Protein AF-A0A521SKX7-F1 (afdb_monomer_lite)

Secondary structure (DSSP, 8-state):
-HHHHHHHHHHHHHHHHHHHT--------HHHHHH---HHHHEEETTEE-HHHHHHHHTTT--TT-SGGG--SPBP--S-HHHHHH-TTS------BSS----------------

Structure (mmCIF, N/CA/C/O backbone):
data_AF-A0A521SKX7-F1
#
_entry.id   AF-A0A521SKX7-F1
#
loop_
_atom_site.group_PDB
_atom_site.id
_atom_site.type_symbol
_atom_site.label_atom_id
_atom_site.label_alt_id
_atom_site.label_comp_id
_atom_site.label_asym_id
_atom_site.label_entity_id
_atom_site.label_seq_id
_atom_site.pdbx_PDB_ins_code
_atom_site.Cartn_x
_atom_site.Cartn_y
_atom_site.Cartn_z
_atom_site.occupancy
_atom_site.B_iso_or_equiv
_atom_site.auth_seq_id
_atom_site.auth_comp_id
_atom_site.auth_asym_id
_atom_site.auth_atom_id
_atom_site.pdbx_PDB_model_num
ATOM 1 N N . MET A 1 1 ? -29.107 -25.656 32.740 1.00 63.53 1 MET A N 1
ATOM 2 C CA . MET A 1 1 ? -29.208 -24.232 33.152 1.00 63.53 1 MET A CA 1
ATOM 3 C C . MET A 1 1 ? -27.945 -23.684 33.829 1.00 63.53 1 MET A C 1
ATOM 5 O O . MET A 1 1 ? -27.448 -22.660 33.383 1.00 63.53 1 MET A O 1
ATOM 9 N N . ARG A 1 2 ? -27.379 -24.335 34.862 1.00 80.56 2 ARG A N 1
ATOM 10 C CA . ARG A 1 2 ? -26.176 -23.839 35.576 1.00 80.56 2 ARG A CA 1
ATOM 11 C C . ARG A 1 2 ? -24.910 -23.761 34.701 1.00 80.56 2 ARG A C 1
ATOM 13 O O . ARG A 1 2 ? -24.220 -22.753 34.744 1.00 80.56 2 ARG A O 1
ATOM 20 N N . LYS A 1 3 ? -24.654 -24.768 33.851 1.00 81.94 3 LYS A N 1
ATOM 21 C CA . LYS A 1 3 ? -23.518 -24.773 32.902 1.00 81.94 3 LYS A CA 1
ATOM 22 C C . LYS A 1 3 ? -23.638 -23.682 31.829 1.00 81.94 3 LYS A C 1
ATOM 24 O O . LYS A 1 3 ? -22.660 -23.020 31.529 1.00 81.94 3 LYS A O 1
ATOM 29 N N . THR A 1 4 ? -24.848 -23.440 31.321 1.00 84.69 4 THR A N 1
ATOM 30 C CA . THR A 1 4 ? -25.137 -22.380 30.339 1.00 84.69 4 THR A CA 1
ATOM 31 C C . THR A 1 4 ? -24.861 -20.987 30.906 1.00 84.69 4 THR A C 1
ATOM 33 O O . THR A 1 4 ? -24.237 -20.172 30.242 1.00 84.69 4 THR A O 1
ATOM 36 N N . ARG A 1 5 ? -25.256 -20.723 32.161 1.00 90.12 5 ARG A N 1
ATOM 37 C CA . ARG A 1 5 ? -24.958 -19.450 32.844 1.00 90.12 5 ARG A CA 1
ATOM 38 C C . ARG A 1 5 ? -23.462 -19.257 33.099 1.00 90.12 5 ARG A C 1
ATOM 40 O O . ARG A 1 5 ? -22.965 -18.155 32.920 1.00 90.12 5 ARG A O 1
ATOM 47 N N . LEU A 1 6 ? -22.755 -20.325 33.475 1.00 92.81 6 LEU A N 1
ATOM 48 C CA . LEU A 1 6 ? -21.295 -20.322 33.631 1.00 92.81 6 LEU A CA 1
ATOM 49 C C . LEU A 1 6 ? -20.571 -20.039 32.310 1.00 92.81 6 LEU A C 1
ATOM 51 O O . LEU A 1 6 ? -19.633 -19.252 32.303 1.00 92.81 6 LEU A O 1
ATOM 55 N N . LEU A 1 7 ? -21.032 -20.626 31.201 1.00 94.56 7 LEU A N 1
ATOM 56 C CA . LEU A 1 7 ? -20.481 -20.356 29.871 1.00 94.56 7 LEU A CA 1
ATOM 57 C C . LEU A 1 7 ? -20.682 -18.891 29.470 1.00 94.56 7 LEU A C 1
ATOM 59 O O . LEU A 1 7 ? -19.718 -18.243 29.091 1.00 94.56 7 LEU A O 1
ATOM 63 N N . LEU A 1 8 ? -21.890 -18.344 29.640 1.00 95.56 8 LEU A N 1
ATOM 64 C CA . LEU A 1 8 ? -22.174 -16.937 29.330 1.00 95.56 8 LEU A CA 1
ATOM 65 C C . LEU A 1 8 ? -21.324 -15.966 30.165 1.00 95.56 8 LEU A C 1
ATOM 67 O O . LEU A 1 8 ? -20.804 -14.990 29.631 1.00 95.56 8 LEU A O 1
ATOM 71 N N . LEU A 1 9 ? -21.142 -16.254 31.459 1.00 96.44 9 LEU A N 1
ATOM 72 C CA . LEU A 1 9 ? -20.259 -15.481 32.337 1.00 96.44 9 LEU A CA 1
ATOM 73 C C . LEU A 1 9 ? -18.800 -15.551 31.882 1.00 96.44 9 LEU A C 1
ATOM 75 O O . LEU A 1 9 ? -18.141 -14.519 31.812 1.00 96.44 9 LEU A O 1
ATOM 79 N N . ALA A 1 10 ? -18.306 -16.740 31.537 1.00 96.44 10 ALA A N 1
ATOM 80 C CA . ALA A 1 10 ? -16.939 -16.910 31.056 1.00 96.44 10 ALA A CA 1
ATOM 81 C C . ALA A 1 10 ? -16.695 -16.146 29.744 1.00 96.44 10 ALA A C 1
ATOM 83 O O . ALA A 1 10 ? -15.682 -15.460 29.621 1.00 96.44 10 ALA A O 1
ATOM 84 N N . THR A 1 11 ? -17.634 -16.196 28.793 1.00 96.94 11 THR A N 1
ATOM 85 C CA . THR A 1 11 ? -17.538 -15.434 27.537 1.00 96.94 11 THR A CA 1
ATOM 86 C C . THR A 1 11 ? -17.587 -13.926 27.787 1.00 96.94 11 THR A C 1
ATOM 88 O O . THR A 1 11 ? -16.803 -13.182 27.199 1.00 96.94 11 THR A O 1
ATOM 91 N N . GLY A 1 12 ? -18.460 -13.469 28.691 1.00 97.44 12 GLY A N 1
ATOM 92 C CA . GLY A 1 12 ? -18.544 -12.060 29.083 1.00 97.44 12 GLY A CA 1
ATOM 93 C C . GLY A 1 12 ? -17.252 -11.549 29.724 1.00 97.44 12 GLY A C 1
ATOM 94 O O . GLY A 1 12 ? -16.739 -10.509 29.319 1.00 97.44 12 GLY A O 1
ATOM 95 N N . ILE A 1 13 ? -16.680 -12.314 30.661 1.00 97.31 13 ILE A N 1
ATOM 96 C CA . ILE A 1 13 ? -15.402 -11.987 31.309 1.00 97.31 13 ILE A CA 1
ATOM 97 C C . ILE A 1 13 ? -14.266 -11.960 30.281 1.00 97.31 13 ILE A C 1
ATOM 99 O O . ILE A 1 13 ? -13.491 -11.008 30.266 1.00 97.31 13 ILE A O 1
ATOM 103 N N . ALA A 1 14 ? -14.183 -12.954 29.392 1.00 96.88 14 ALA A N 1
ATOM 104 C CA . ALA A 1 14 ? -13.162 -12.990 28.346 1.00 96.88 14 ALA A CA 1
ATOM 105 C C . ALA A 1 14 ? -13.250 -11.761 27.425 1.00 96.88 14 ALA A C 1
ATOM 107 O O . ALA A 1 14 ? -12.240 -11.110 27.172 1.00 96.88 14 ALA A O 1
ATOM 108 N N . THR A 1 15 ? -14.461 -11.393 26.998 1.00 96.31 15 THR A N 1
ATOM 109 C CA . THR A 1 15 ? -14.692 -10.212 26.148 1.00 96.31 15 THR A CA 1
ATOM 110 C C . THR A 1 15 ? -14.302 -8.921 26.876 1.00 96.31 15 THR A C 1
ATOM 112 O O . THR A 1 15 ? -13.598 -8.079 26.321 1.00 96.31 15 THR A O 1
ATOM 115 N N . PHE A 1 16 ? -14.687 -8.778 28.147 1.00 96.44 16 PHE A N 1
ATOM 116 C CA . PHE A 1 16 ? -14.338 -7.611 28.958 1.00 96.44 16 PHE A CA 1
ATOM 117 C C . PHE A 1 16 ? -12.821 -7.456 29.129 1.00 96.44 16 PHE A C 1
ATOM 119 O O . PHE A 1 16 ? -12.287 -6.364 28.944 1.00 96.44 16 PHE A O 1
ATOM 126 N N . ILE A 1 17 ? -12.114 -8.559 29.393 1.00 96.75 17 ILE A N 1
ATOM 127 C CA . ILE A 1 17 ? -10.649 -8.568 29.473 1.00 96.75 17 ILE A CA 1
ATOM 128 C C . ILE A 1 17 ? -10.036 -8.138 28.134 1.00 96.75 17 ILE A C 1
ATOM 130 O O . ILE A 1 17 ? -9.152 -7.290 28.133 1.00 96.75 17 ILE A O 1
ATOM 134 N N . THR A 1 18 ? -10.512 -8.644 26.990 1.00 94.44 18 THR A N 1
ATOM 135 C CA . THR A 1 18 ? -9.946 -8.237 25.687 1.00 94.44 18 THR A CA 1
ATOM 136 C C . THR A 1 18 ? -10.077 -6.740 25.406 1.00 94.44 18 THR A C 1
ATOM 138 O O . THR A 1 18 ? -9.162 -6.153 24.839 1.00 94.44 18 THR A O 1
ATOM 141 N N . ILE A 1 19 ? -11.173 -6.112 25.841 1.00 94.25 19 ILE A N 1
ATOM 142 C CA . ILE A 1 19 ? -11.394 -4.672 25.655 1.00 94.25 19 ILE A CA 1
ATOM 143 C C . ILE A 1 19 ? -10.452 -3.859 26.552 1.00 94.25 19 ILE A C 1
ATOM 145 O O . ILE A 1 19 ? -9.885 -2.871 26.095 1.00 94.25 19 ILE A O 1
ATOM 149 N N . LEU A 1 20 ? -10.235 -4.291 27.801 1.00 95.12 20 LEU A N 1
ATOM 150 C CA . LEU A 1 20 ? -9.332 -3.607 28.738 1.00 95.12 20 LEU A CA 1
ATOM 151 C C . LEU A 1 20 ? -7.874 -3.556 28.260 1.00 95.12 20 LEU A C 1
ATOM 153 O O . LEU A 1 20 ? -7.144 -2.648 28.646 1.00 95.12 20 LEU A O 1
ATOM 157 N N . PHE A 1 21 ? -7.453 -4.519 27.440 1.00 92.00 21 PHE A N 1
ATOM 158 C CA . PHE A 1 21 ? -6.091 -4.604 26.905 1.00 92.00 21 PHE A CA 1
ATOM 159 C C . PHE A 1 21 ? -6.001 -4.252 25.412 1.00 92.00 21 PHE A C 1
ATOM 161 O O . PHE A 1 21 ? -4.989 -4.547 24.772 1.00 92.00 21 PHE A O 1
ATOM 168 N N . ALA A 1 22 ? -7.033 -3.628 24.839 1.00 87.88 22 ALA A N 1
ATOM 169 C CA . ALA A 1 22 ? -6.979 -3.154 23.463 1.00 87.88 22 ALA A CA 1
ATOM 170 C C . ALA A 1 22 ? -5.936 -2.029 23.320 1.00 87.88 22 ALA A C 1
ATOM 172 O O . ALA A 1 22 ? -5.892 -1.099 24.123 1.00 87.88 22 ALA A O 1
ATOM 173 N N . GLN A 1 23 ? -5.094 -2.113 22.289 1.00 86.06 23 GLN A N 1
ATOM 174 C CA . GLN A 1 23 ? -4.106 -1.085 21.951 1.00 86.06 23 GLN A CA 1
ATOM 175 C C . GLN A 1 23 ? -4.521 -0.342 20.681 1.00 86.06 23 GLN A C 1
ATOM 177 O O . GLN A 1 23 ? -5.136 -0.929 19.788 1.00 86.06 23 GLN A O 1
ATOM 182 N N . GLU A 1 24 ? -4.137 0.932 20.572 1.00 79.62 24 GLU A N 1
ATOM 183 C CA . GLU A 1 24 ? -4.305 1.695 19.335 1.00 79.62 24 GLU A CA 1
ATOM 184 C C . GLU A 1 24 ? -3.497 1.065 18.195 1.00 79.62 24 GLU A C 1
ATOM 186 O O . GLU A 1 24 ? -2.266 0.961 18.240 1.00 79.62 24 GLU A O 1
ATOM 191 N N . ALA A 1 25 ? -4.202 0.651 17.143 1.00 76.19 25 ALA A N 1
ATOM 192 C CA . ALA A 1 25 ? -3.583 0.148 15.931 1.00 76.19 25 ALA A CA 1
ATOM 193 C C . ALA A 1 25 ? -3.180 1.327 15.037 1.00 76.19 25 ALA A C 1
ATOM 195 O O . ALA A 1 25 ? -4.024 2.062 14.531 1.00 76.19 25 ALA A O 1
ATOM 196 N N . SER A 1 26 ? -1.878 1.494 14.807 1.00 73.12 26 SER A N 1
ATOM 197 C CA . SER A 1 26 ? -1.383 2.460 13.827 1.00 73.12 26 SER A CA 1
ATOM 198 C C . SER A 1 26 ? -1.424 1.828 12.436 1.00 73.12 26 SER A C 1
ATOM 200 O O . SER A 1 26 ? -0.803 0.787 12.201 1.00 73.12 26 SER A O 1
ATOM 202 N N . ALA A 1 27 ? -2.168 2.441 11.513 1.00 72.56 27 ALA A N 1
ATOM 203 C CA . ALA A 1 27 ? -2.204 2.000 10.128 1.00 72.56 27 ALA A CA 1
ATOM 204 C C . ALA A 1 27 ? -0.847 2.279 9.477 1.00 72.56 27 ALA A C 1
ATOM 206 O O . ALA A 1 27 ? -0.438 3.420 9.275 1.00 72.56 27 ALA A O 1
ATOM 207 N N . ILE A 1 28 ? -0.134 1.212 9.150 1.00 70.31 28 ILE A N 1
ATOM 208 C CA . ILE A 1 28 ? 1.107 1.295 8.401 1.00 70.31 28 ILE A CA 1
ATOM 209 C C . ILE A 1 28 ? 0.756 1.190 6.915 1.00 70.31 28 ILE A C 1
ATOM 211 O O . ILE A 1 2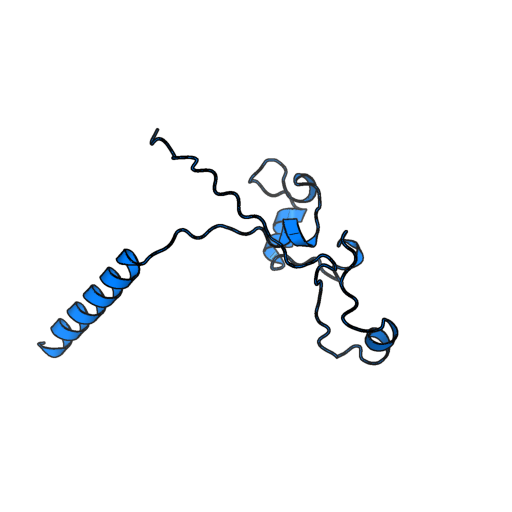8 ? 0.274 0.128 6.529 1.00 70.31 28 ILE A O 1
ATOM 215 N N . PRO A 1 29 ? 1.022 2.202 6.065 1.00 74.81 29 PRO A N 1
ATOM 216 C CA . PRO A 1 29 ? 0.722 2.129 4.636 1.00 74.81 29 PRO A CA 1
ATOM 217 C C . PRO A 1 29 ? 1.790 1.279 3.921 1.00 74.81 29 PRO A C 1
ATOM 219 O O . PRO A 1 29 ? 2.865 1.793 3.592 1.00 74.81 29 PRO A O 1
ATOM 222 N N . PRO A 1 30 ? 1.559 -0.021 3.645 1.00 72.12 30 PRO A N 1
ATOM 223 C CA 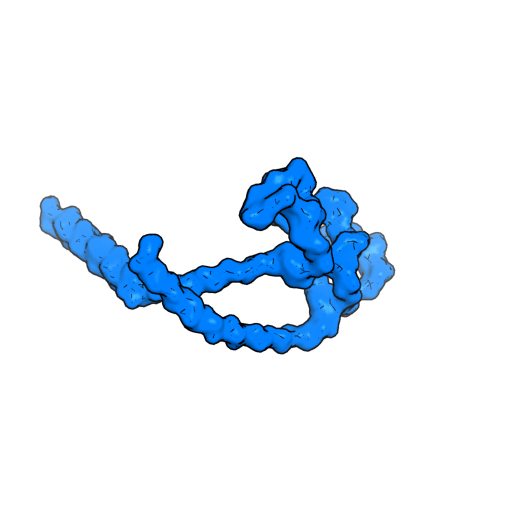. PRO A 1 30 ? 2.603 -0.905 3.120 1.00 72.12 30 PRO A CA 1
ATOM 224 C C . PRO A 1 30 ? 3.004 -0.480 1.703 1.00 72.12 30 PRO A C 1
ATOM 226 O O . PRO A 1 30 ? 4.176 -0.523 1.338 1.00 72.12 30 PRO A O 1
ATOM 229 N N . PHE A 1 31 ? 2.026 0.021 0.944 1.00 75.56 31 PHE A N 1
ATOM 230 C CA . PHE A 1 31 ? 2.182 0.559 -0.400 1.00 75.56 31 PHE A CA 1
ATOM 231 C C . PHE A 1 31 ? 3.113 1.772 -0.460 1.00 75.56 31 PHE A C 1
ATOM 233 O O . PHE A 1 31 ? 4.071 1.765 -1.230 1.00 75.56 31 PHE A O 1
ATOM 240 N N . ALA A 1 32 ? 2.860 2.800 0.363 1.00 76.50 32 ALA A N 1
ATOM 241 C CA . ALA A 1 32 ? 3.663 4.024 0.358 1.00 76.50 32 ALA A CA 1
ATOM 242 C C . ALA A 1 32 ? 5.139 3.717 0.646 1.00 76.50 32 ALA A C 1
ATOM 244 O O . ALA A 1 32 ? 6.029 4.337 0.066 1.00 76.50 32 ALA A O 1
ATOM 245 N N . ARG A 1 33 ? 5.390 2.700 1.480 1.00 79.44 33 ARG A N 1
ATOM 246 C CA . ARG A 1 33 ? 6.742 2.219 1.767 1.00 79.44 33 ARG A CA 1
ATOM 247 C C . ARG A 1 33 ? 7.369 1.453 0.604 1.00 79.44 33 ARG A C 1
ATOM 249 O O . ARG A 1 33 ? 8.548 1.662 0.360 1.00 79.44 33 ARG A O 1
ATOM 256 N N . LYS A 1 34 ? 6.602 0.613 -0.101 1.00 84.38 34 LYS A N 1
ATOM 257 C CA . LYS A 1 34 ? 7.097 -0.208 -1.219 1.00 84.38 34 LYS A CA 1
ATOM 258 C C . LYS A 1 34 ? 7.366 0.592 -2.494 1.00 84.38 34 LYS A C 1
ATOM 260 O O . LYS A 1 34 ? 8.436 0.482 -3.080 1.00 84.38 34 LYS A O 1
ATOM 265 N N . TYR A 1 35 ? 6.396 1.387 -2.936 1.00 88.31 35 TYR A N 1
ATOM 266 C CA . TYR A 1 35 ? 6.433 1.997 -4.271 1.00 88.31 35 TYR A CA 1
ATOM 267 C C . TYR A 1 35 ? 6.894 3.452 -4.268 1.00 88.31 35 TYR A C 1
ATOM 269 O O . TYR A 1 35 ? 7.310 3.966 -5.305 1.00 88.31 35 TYR A O 1
ATOM 277 N N . LYS A 1 36 ? 6.783 4.149 -3.125 1.00 87.62 36 LYS A N 1
ATOM 278 C CA . LYS A 1 36 ? 7.142 5.573 -2.981 1.00 87.62 36 LYS A CA 1
ATOM 279 C C . LYS A 1 36 ? 6.598 6.453 -4.123 1.00 87.62 36 LYS A C 1
ATOM 281 O O . LYS A 1 36 ? 7.268 7.375 -4.596 1.00 87.62 36 LYS A O 1
ATOM 286 N N . THR A 1 37 ? 5.412 6.128 -4.645 1.00 87.25 37 THR A N 1
ATOM 287 C CA . THR A 1 37 ? 4.778 6.858 -5.753 1.00 87.25 37 THR A CA 1
ATOM 288 C C . THR A 1 37 ? 3.946 8.033 -5.243 1.00 87.25 37 THR A C 1
ATOM 290 O O . THR A 1 37 ? 3.663 8.130 -4.052 1.00 87.25 37 THR A O 1
ATOM 293 N N . SER A 1 38 ? 3.593 8.951 -6.143 1.00 88.88 38 SER A N 1
ATOM 294 C CA . SER A 1 38 ? 2.759 10.108 -5.810 1.00 88.88 38 SER A CA 1
ATOM 295 C C . SER A 1 38 ? 1.384 9.667 -5.307 1.00 88.88 38 SER A C 1
ATOM 297 O O . SER A 1 38 ? 0.806 8.717 -5.834 1.00 88.88 38 SER A O 1
ATOM 299 N N . CYS A 1 39 ? 0.814 10.398 -4.347 1.00 88.06 39 CYS A N 1
ATOM 300 C CA . CYS A 1 39 ? -0.555 10.165 -3.882 1.00 88.06 39 CYS A CA 1
ATOM 301 C C . CYS A 1 39 ? -1.563 10.272 -5.038 1.00 88.06 39 CYS A C 1
ATOM 303 O O . CYS A 1 39 ? -2.517 9.501 -5.100 1.00 88.06 39 CYS A O 1
ATOM 305 N N . LEU A 1 40 ? -1.303 11.164 -6.003 1.00 91.25 40 LEU A N 1
ATOM 306 C CA . LEU A 1 40 ? -2.150 11.373 -7.185 1.00 91.25 40 LEU A CA 1
ATOM 307 C C . LEU A 1 40 ? -2.194 10.158 -8.121 1.00 91.25 40 LEU A C 1
ATOM 309 O O . LEU A 1 40 ? -3.116 10.036 -8.926 1.00 91.25 40 LEU A O 1
ATOM 313 N N . THR A 1 41 ? -1.236 9.233 -7.997 1.00 89.81 41 THR A N 1
ATOM 314 C CA . THR A 1 41 ? -1.262 7.961 -8.726 1.00 89.81 41 THR A CA 1
ATOM 315 C C . THR A 1 41 ? -2.489 7.135 -8.333 1.00 89.81 41 THR A C 1
ATOM 317 O O . THR A 1 41 ? -3.106 6.523 -9.200 1.00 89.81 41 THR A O 1
ATOM 320 N N . CYS A 1 42 ? -2.900 7.168 -7.060 1.00 89.75 42 CYS A N 1
ATOM 321 C CA . CYS A 1 42 ? -4.030 6.385 -6.543 1.00 89.75 42 CYS A CA 1
ATOM 322 C C . CYS A 1 42 ? -5.253 7.232 -6.172 1.00 89.75 42 CYS A C 1
ATOM 324 O O . CYS A 1 42 ? -6.366 6.710 -6.173 1.00 89.75 42 CYS A O 1
ATOM 326 N N . HIS A 1 43 ? -5.074 8.517 -5.863 1.00 91.94 43 HIS A N 1
ATOM 327 C CA . HIS A 1 43 ? -6.123 9.376 -5.321 1.00 91.94 43 HIS A CA 1
ATOM 328 C C . HIS A 1 43 ? -6.476 10.520 -6.266 1.00 91.94 43 HIS A C 1
ATOM 330 O O . HIS A 1 43 ? -5.603 11.187 -6.815 1.00 91.94 43 HIS A O 1
ATOM 336 N N . THR A 1 44 ? -7.775 10.796 -6.408 1.00 92.56 44 THR A N 1
ATOM 337 C CA . THR A 1 44 ? -8.240 12.074 -6.982 1.00 92.56 44 THR A CA 1
ATOM 338 C C . THR A 1 44 ? -8.200 13.197 -5.944 1.00 92.56 44 THR A C 1
ATOM 340 O O . THR A 1 44 ? -8.036 14.364 -6.275 1.00 92.56 44 THR A O 1
ATOM 343 N N . MET A 1 45 ? -8.407 12.825 -4.685 1.00 88.19 45 MET A N 1
ATOM 344 C CA . MET A 1 45 ? -8.441 13.656 -3.486 1.00 88.19 45 MET A CA 1
ATOM 345 C C . MET A 1 45 ? -8.283 12.667 -2.339 1.00 88.19 45 MET A C 1
ATOM 347 O O . MET A 1 45 ? -9.036 11.703 -2.310 1.00 88.19 45 MET A O 1
ATOM 351 N N . GLU A 1 46 ? -7.343 12.859 -1.420 1.00 78.56 46 GLU A N 1
ATOM 352 C CA . GLU A 1 46 ? -7.266 12.009 -0.222 1.00 78.56 46 GLU A CA 1
ATOM 353 C C . GLU A 1 46 ? -8.611 12.070 0.538 1.00 78.56 46 GLU A C 1
ATOM 355 O O . GLU A 1 46 ? -9.070 13.189 0.789 1.00 78.56 46 GLU A O 1
ATOM 360 N N . PRO A 1 47 ? -9.294 10.948 0.880 1.00 82.75 47 PRO A N 1
ATOM 361 C CA . PRO A 1 47 ? -8.959 9.518 0.704 1.00 82.75 47 PRO A CA 1
ATOM 362 C C . PRO A 1 47 ? -9.628 8.816 -0.503 1.00 82.75 47 PRO A C 1
ATOM 364 O O . PRO A 1 47 ? -9.529 7.599 -0.669 1.00 82.75 47 PRO A O 1
ATOM 367 N N . LYS A 1 48 ? -10.335 9.549 -1.368 1.00 93.19 48 LYS A N 1
ATOM 368 C CA . LYS A 1 48 ? -11.049 9.022 -2.542 1.00 93.19 48 LYS A CA 1
ATOM 369 C C . LYS A 1 48 ? -10.093 8.468 -3.608 1.00 93.19 48 LYS A C 1
ATOM 371 O O . LYS A 1 48 ? -9.258 9.193 -4.158 1.00 93.19 48 LYS A O 1
ATOM 376 N N . LEU A 1 49 ? -10.277 7.191 -3.941 1.00 93.75 49 LEU A N 1
ATOM 377 C CA . LEU A 1 49 ? -9.509 6.498 -4.975 1.00 93.75 49 LEU A CA 1
ATOM 378 C C . LEU A 1 49 ? -9.938 6.917 -6.386 1.00 93.75 49 LEU A C 1
ATOM 380 O O . LEU A 1 49 ? -11.116 7.155 -6.664 1.00 93.75 49 LEU A O 1
ATOM 384 N N . ASN A 1 50 ? -8.956 6.985 -7.281 1.00 95.12 50 ASN A N 1
ATOM 385 C CA . ASN A 1 50 ? -9.166 7.027 -8.722 1.00 95.12 50 ASN A CA 1
ATOM 386 C C . ASN A 1 50 ? -9.340 5.593 -9.277 1.00 95.12 50 ASN A C 1
ATOM 388 O O . ASN A 1 50 ? -9.296 4.613 -8.531 1.00 95.12 50 ASN A O 1
ATOM 392 N N . ALA A 1 51 ? -9.529 5.454 -10.593 1.00 96.06 51 ALA A N 1
ATOM 393 C CA . ALA A 1 51 ? -9.734 4.145 -11.223 1.00 96.06 51 ALA A CA 1
ATOM 394 C C . ALA A 1 51 ? -8.563 3.169 -10.994 1.00 96.06 51 ALA A C 1
ATOM 396 O O . ALA A 1 51 ? -8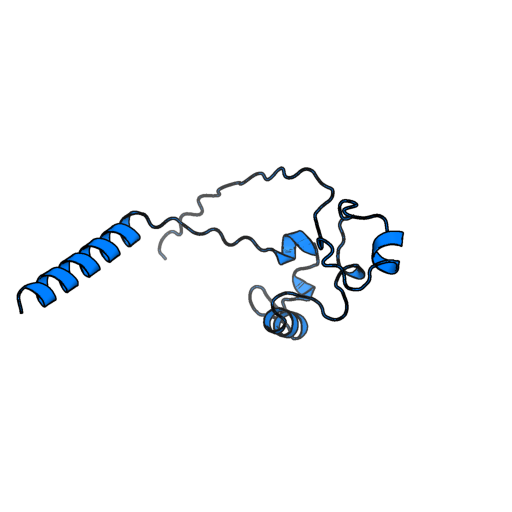.788 1.985 -10.749 1.00 96.06 51 ALA A O 1
ATOM 397 N N . PHE A 1 52 ? -7.322 3.666 -11.025 1.00 92.75 52 PHE A N 1
ATOM 398 C CA . PHE A 1 52 ? -6.139 2.858 -10.738 1.00 92.75 52 PHE A CA 1
ATOM 399 C C . PHE A 1 52 ? -6.119 2.401 -9.276 1.00 92.75 52 PHE A C 1
ATOM 401 O O . PHE A 1 52 ? -5.940 1.216 -9.006 1.00 92.75 52 PHE A O 1
ATOM 408 N N . GLY A 1 53 ? -6.344 3.322 -8.335 1.00 92.38 53 GLY A N 1
ATOM 409 C CA . GLY A 1 53 ? -6.357 3.026 -6.905 1.00 92.38 53 GLY A CA 1
ATOM 410 C C . GLY A 1 53 ? -7.407 1.978 -6.533 1.00 92.38 53 GLY A C 1
ATOM 411 O O . GLY A 1 53 ? -7.133 1.092 -5.724 1.00 92.38 53 GLY A O 1
ATOM 412 N N . GLU A 1 54 ? -8.582 2.030 -7.163 1.00 94.31 54 GLU A N 1
ATOM 413 C CA . GLU A 1 54 ? -9.637 1.039 -6.953 1.00 94.31 54 GLU A CA 1
ATOM 414 C C . GLU A 1 54 ? -9.252 -0.337 -7.511 1.00 94.31 54 GLU A C 1
ATOM 416 O O . GLU A 1 54 ? -9.350 -1.334 -6.797 1.00 94.31 54 GLU A O 1
ATOM 421 N N . ALA A 1 55 ? -8.730 -0.400 -8.739 1.00 93.94 55 ALA A N 1
ATOM 422 C CA . ALA A 1 55 ? -8.242 -1.652 -9.318 1.00 93.94 55 ALA A CA 1
ATOM 423 C C . ALA A 1 55 ? -7.112 -2.271 -8.476 1.00 93.94 55 ALA A C 1
ATOM 425 O O . ALA A 1 55 ? -7.110 -3.472 -8.210 1.00 93.94 55 ALA A O 1
ATOM 426 N N . PHE A 1 56 ? -6.186 -1.445 -7.990 1.00 90.31 56 PHE A N 1
ATOM 427 C CA . PHE A 1 56 ? -5.085 -1.869 -7.132 1.00 90.31 56 PHE A CA 1
ATOM 428 C C . PHE A 1 56 ? -5.571 -2.427 -5.786 1.00 90.31 56 PHE A C 1
ATOM 430 O O . PHE A 1 56 ? -5.096 -3.473 -5.335 1.00 90.31 56 PHE A O 1
ATOM 437 N N . ARG A 1 57 ? -6.552 -1.766 -5.156 1.00 89.69 57 ARG A N 1
ATOM 438 C CA . ARG A 1 57 ? -7.198 -2.245 -3.925 1.00 89.69 57 ARG A CA 1
ATOM 439 C C . ARG A 1 57 ? -7.894 -3.588 -4.148 1.00 89.69 57 ARG A C 1
ATOM 441 O O . ARG A 1 57 ? -7.746 -4.489 -3.326 1.00 89.69 57 ARG A O 1
ATOM 448 N N . LEU A 1 58 ? -8.623 -3.728 -5.256 1.00 93.44 58 LEU A N 1
ATOM 449 C CA . LEU A 1 58 ? -9.311 -4.969 -5.625 1.00 93.44 58 LEU A CA 1
ATOM 450 C C . LEU A 1 58 ? -8.333 -6.109 -5.939 1.00 93.44 58 LEU A C 1
ATOM 452 O O . LEU A 1 58 ? -8.648 -7.264 -5.667 1.00 93.44 58 LEU A O 1
ATOM 456 N N . ASN A 1 59 ? -7.129 -5.793 -6.419 1.00 91.38 59 ASN A N 1
ATOM 457 C CA . ASN A 1 59 ? -6.059 -6.762 -6.655 1.00 91.38 59 ASN A CA 1
ATOM 458 C C . ASN A 1 59 ? -5.194 -7.046 -5.407 1.00 91.38 59 ASN A C 1
ATOM 460 O O . ASN A 1 59 ? -4.046 -7.471 -5.518 1.00 91.38 59 ASN A O 1
ATOM 464 N N . GLY A 1 60 ? -5.700 -6.762 -4.201 1.00 89.25 60 GLY A N 1
ATOM 465 C CA . GLY A 1 60 ? -4.993 -7.064 -2.952 1.00 89.25 60 GLY A CA 1
ATOM 466 C C . GLY A 1 60 ? -3.721 -6.240 -2.733 1.00 89.25 60 GLY A C 1
ATOM 467 O O . GLY A 1 60 ? -2.786 -6.715 -2.091 1.00 89.25 60 GLY A O 1
ATOM 468 N N . TYR A 1 61 ? -3.679 -5.009 -3.251 1.00 87.81 61 TYR A N 1
ATOM 469 C CA . TYR A 1 61 ? -2.520 -4.114 -3.180 1.00 87.81 61 TYR A CA 1
ATOM 470 C C . TYR A 1 61 ? -1.272 -4.655 -3.904 1.00 87.81 61 TYR A C 1
ATOM 472 O O . TYR A 1 61 ? -0.136 -4.430 -3.468 1.00 87.81 61 TYR A O 1
ATOM 480 N N . GLN A 1 62 ? -1.478 -5.339 -5.033 1.00 85.50 62 GLN A N 1
ATOM 481 C CA . GLN A 1 62 ? -0.420 -5.772 -5.948 1.00 85.50 62 GLN A CA 1
ATOM 482 C C . GLN A 1 62 ? -0.656 -5.232 -7.359 1.00 85.50 62 GLN A C 1
ATOM 484 O O . GLN A 1 62 ? -1.795 -5.132 -7.816 1.00 85.50 62 GLN A O 1
ATOM 489 N N . ILE A 1 63 ? 0.422 -4.869 -8.053 1.00 87.94 63 ILE A N 1
ATOM 490 C CA . ILE A 1 63 ? 0.363 -4.531 -9.479 1.00 87.94 63 ILE A CA 1
ATOM 491 C C . ILE A 1 63 ? 0.469 -5.852 -10.264 1.00 87.94 63 ILE A C 1
ATOM 493 O O . ILE A 1 63 ? 1.333 -6.669 -9.933 1.00 87.94 63 ILE A O 1
ATOM 497 N N . PRO A 1 64 ? -0.421 -6.113 -11.240 1.00 84.25 64 PRO A N 1
ATOM 498 C CA . PRO A 1 64 ? -0.378 -7.342 -12.032 1.00 84.25 64 PRO A CA 1
ATOM 499 C C . PRO A 1 64 ? 0.902 -7.431 -12.879 1.00 84.25 64 PRO A C 1
ATOM 501 O O . PRO A 1 64 ? 1.556 -6.425 -13.125 1.00 84.25 64 PRO A O 1
ATOM 504 N N . GLU A 1 65 ? 1.235 -8.644 -13.331 1.00 81.31 65 GLU A N 1
ATOM 505 C CA . GLU A 1 65 ? 2.362 -8.933 -14.247 1.00 81.31 65 GLU A CA 1
ATOM 506 C C . GLU A 1 65 ? 3.773 -8.652 -13.697 1.00 81.31 65 GLU A C 1
ATOM 508 O O . GLU A 1 65 ? 4.755 -8.730 -14.430 1.00 81.31 65 GLU A O 1
ATOM 513 N N . GLY A 1 66 ? 3.891 -8.426 -12.387 1.00 78.81 66 GLY A N 1
ATOM 514 C CA . GLY A 1 66 ? 5.163 -8.164 -11.720 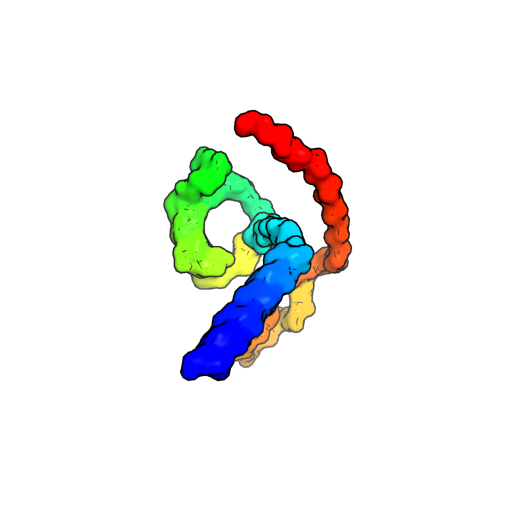1.00 78.81 66 GLY A CA 1
ATOM 515 C C . GLY A 1 66 ? 5.332 -6.680 -11.423 1.00 78.81 66 GLY A C 1
ATOM 516 O O . GLY A 1 66 ? 5.193 -5.815 -12.284 1.00 78.81 66 GLY A O 1
ATOM 517 N N . ASP A 1 67 ? 5.624 -6.376 -10.161 1.00 84.75 67 ASP A N 1
ATOM 518 C CA . ASP A 1 67 ? 5.624 -5.003 -9.665 1.00 84.75 67 ASP A CA 1
ATOM 519 C C . ASP A 1 67 ? 7.022 -4.370 -9.568 1.00 84.75 67 ASP A C 1
ATOM 521 O O . ASP A 1 67 ? 7.162 -3.196 -9.224 1.00 84.75 67 ASP A O 1
ATOM 525 N N . GLU A 1 68 ? 8.044 -5.133 -9.958 1.00 82.00 68 GLU A N 1
ATOM 526 C CA . GLU A 1 68 ? 9.463 -4.774 -9.931 1.00 82.00 68 GLU A CA 1
ATOM 527 C C . GLU A 1 68 ? 9.780 -3.457 -10.660 1.00 82.00 68 GLU A C 1
ATOM 529 O O . GLU A 1 68 ? 10.499 -2.643 -10.081 1.00 82.00 68 GLU A O 1
ATOM 534 N N . PRO A 1 69 ? 9.207 -3.155 -11.846 1.00 84.69 69 PRO A N 1
ATOM 535 C CA . PRO A 1 69 ? 9.462 -1.885 -12.534 1.00 84.69 69 PRO A CA 1
ATOM 536 C C . PRO A 1 69 ? 8.914 -0.655 -11.800 1.00 84.69 69 PRO A C 1
ATOM 538 O O . PRO A 1 69 ? 9.323 0.472 -12.075 1.00 84.69 69 PRO A O 1
ATOM 541 N N . PHE A 1 70 ? 7.955 -0.852 -10.894 1.00 85.62 70 PHE A N 1
ATOM 542 C CA . PHE A 1 70 ? 7.274 0.228 -10.177 1.00 85.62 70 PHE A CA 1
ATOM 543 C C . PHE A 1 70 ? 7.893 0.503 -8.805 1.00 85.62 70 PHE A C 1
ATOM 545 O O . PHE A 1 70 ? 7.533 1.480 -8.140 1.00 85.62 70 PHE A O 1
ATOM 552 N N . ILE A 1 71 ? 8.814 -0.352 -8.366 1.00 87.19 71 ILE A N 1
ATOM 553 C CA . ILE A 1 71 ? 9.555 -0.190 -7.124 1.00 87.19 71 ILE A CA 1
ATOM 554 C C . ILE A 1 71 ? 10.721 0.763 -7.375 1.00 87.19 71 ILE A C 1
ATOM 556 O O . ILE A 1 71 ? 11.560 0.535 -8.239 1.00 87.19 71 ILE A O 1
ATOM 560 N N . LYS A 1 72 ? 10.788 1.831 -6.580 1.00 85.94 72 LYS A N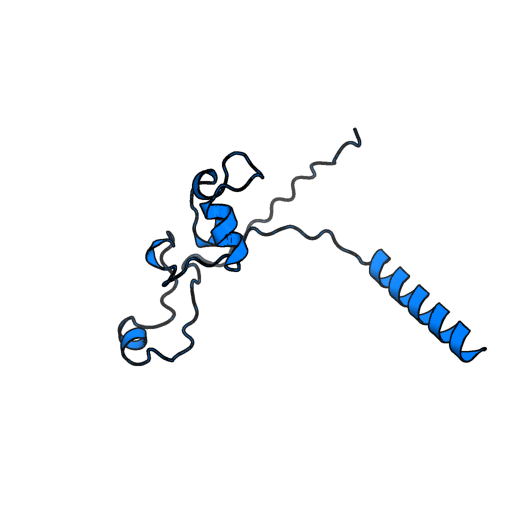 1
ATOM 561 C CA . LYS A 1 72 ? 11.824 2.865 -6.728 1.00 85.94 72 LYS A CA 1
ATOM 562 C C . LYS A 1 72 ? 13.110 2.566 -5.970 1.00 85.94 72 LYS A C 1
ATOM 564 O O . LYS A 1 72 ? 14.162 3.072 -6.341 1.00 85.94 72 LYS A O 1
ATOM 569 N N . ASP A 1 73 ? 13.013 1.802 -4.888 1.00 84.50 73 ASP A N 1
ATOM 570 C CA . ASP A 1 73 ? 14.176 1.422 -4.097 1.00 84.50 73 ASP A CA 1
ATOM 571 C C . ASP A 1 73 ? 14.840 0.194 -4.696 1.00 84.50 73 ASP A C 1
ATOM 573 O O . ASP A 1 73 ? 14.161 -0.785 -5.010 1.00 84.50 73 ASP A O 1
ATOM 577 N N . GLU A 1 74 ? 16.168 0.211 -4.762 1.00 81.62 74 GLU A N 1
ATOM 578 C CA . GLU A 1 74 ? 16.923 -0.988 -5.090 1.00 81.62 74 GLU A CA 1
ATOM 579 C C . GLU A 1 74 ? 16.659 -2.057 -4.012 1.00 81.62 74 GLU A C 1
ATOM 581 O O . GLU A 1 74 ? 16.882 -1.811 -2.814 1.00 81.62 74 GLU A O 1
ATOM 586 N N . PRO A 1 75 ? 16.106 -3.222 -4.392 1.00 77.81 75 PRO A N 1
ATOM 587 C CA . PRO A 1 75 ? 15.864 -4.283 -3.438 1.00 77.81 75 PRO A CA 1
ATOM 588 C C . PRO A 1 75 ? 17.196 -4.866 -2.972 1.00 77.81 75 PRO A C 1
ATOM 590 O O . PRO A 1 75 ? 18.169 -4.928 -3.724 1.00 77.81 75 PRO A O 1
ATOM 593 N N . LEU A 1 76 ? 17.225 -5.360 -1.736 1.00 79.38 76 LEU A N 1
ATOM 594 C CA . LEU A 1 76 ? 18.326 -6.202 -1.293 1.00 79.38 76 LEU A CA 1
ATOM 595 C C . LEU A 1 76 ? 18.441 -7.389 -2.258 1.00 79.38 76 LEU A C 1
ATOM 597 O O . LEU A 1 76 ? 17.435 -8.024 -2.580 1.00 79.38 76 LEU A O 1
ATOM 601 N N . VAL A 1 77 ? 19.656 -7.698 -2.711 1.00 75.62 77 VAL A N 1
ATOM 602 C CA . VAL A 1 77 ? 19.908 -8.867 -3.560 1.00 75.62 77 VAL A CA 1
ATOM 603 C C . VAL A 1 77 ? 19.656 -10.126 -2.727 1.00 75.62 77 VAL A C 1
ATOM 605 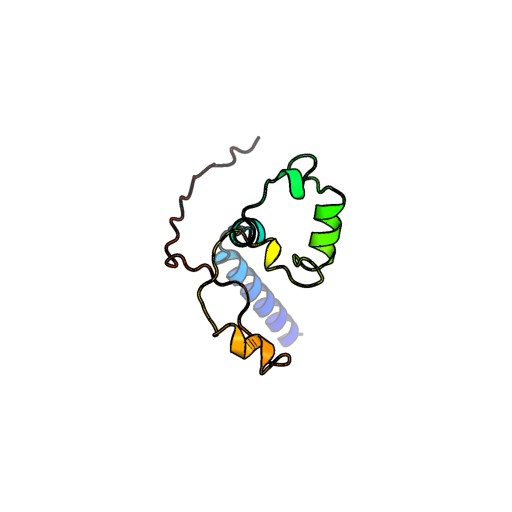O O . VAL A 1 77 ? 20.536 -10.619 -2.027 1.00 75.62 77 VAL A O 1
ATOM 608 N N . THR A 1 78 ? 18.419 -10.624 -2.763 1.00 74.75 78 THR A N 1
ATOM 609 C CA . THR A 1 78 ? 17.996 -11.857 -2.080 1.00 74.75 78 THR A CA 1
ATOM 610 C C . THR A 1 78 ? 18.412 -13.105 -2.855 1.00 74.75 78 THR A C 1
ATOM 612 O O . THR A 1 78 ? 18.522 -14.186 -2.280 1.00 74.75 78 THR A O 1
ATOM 615 N N . ALA A 1 79 ? 18.663 -12.949 -4.155 1.00 73.94 79 ALA A N 1
ATOM 616 C CA . ALA A 1 79 ? 19.085 -13.990 -5.076 1.00 73.94 79 ALA A CA 1
ATOM 617 C C . ALA A 1 79 ? 19.863 -13.380 -6.245 1.00 73.94 79 ALA A C 1
ATOM 619 O O . ALA A 1 79 ? 19.574 -12.259 -6.670 1.00 73.94 79 ALA A O 1
ATOM 620 N N . ALA A 1 80 ? 20.821 -14.126 -6.801 1.00 78.69 80 ALA A N 1
ATOM 621 C CA . ALA A 1 80 ? 21.470 -13.716 -8.042 1.00 78.69 80 ALA A CA 1
ATOM 622 C C . ALA A 1 80 ? 20.430 -13.661 -9.185 1.00 78.69 80 ALA A C 1
ATOM 624 O O . ALA A 1 80 ? 19.580 -14.549 -9.253 1.00 78.69 80 ALA A O 1
ATOM 625 N N . PRO A 1 81 ? 20.493 -12.695 -10.123 1.00 75.62 81 PRO A N 1
ATOM 626 C CA . PRO A 1 81 ? 19.546 -12.612 -11.245 1.00 75.62 81 PRO A CA 1
ATOM 627 C C . PRO A 1 81 ? 19.443 -13.915 -12.050 1.00 75.62 81 PRO A C 1
ATOM 629 O O . PRO A 1 81 ? 18.348 -14.343 -12.402 1.00 75.62 81 PRO A O 1
ATOM 632 N N . ALA A 1 82 ? 20.575 -14.606 -12.227 1.00 80.81 82 ALA A N 1
ATOM 633 C CA . ALA A 1 82 ? 20.648 -15.909 -12.889 1.00 80.81 82 ALA A CA 1
ATOM 634 C C . ALA A 1 82 ? 19.788 -16.991 -12.210 1.00 80.81 82 ALA A C 1
ATOM 636 O O . ALA A 1 82 ? 19.374 -17.952 -12.848 1.00 80.81 82 ALA A O 1
ATOM 637 N N . TRP A 1 83 ? 19.508 -16.856 -10.913 1.00 83.19 83 TRP A N 1
ATOM 638 C CA . TRP A 1 83 ? 18.710 -17.826 -10.171 1.00 83.19 83 TRP A CA 1
ATOM 639 C C . TRP A 1 83 ? 17.216 -17.694 -10.465 1.00 83.19 83 TRP A C 1
ATOM 641 O O . TRP A 1 83 ? 16.528 -18.711 -10.522 1.00 83.19 83 TRP A O 1
ATOM 651 N N . LYS A 1 84 ? 16.718 -16.474 -10.713 1.00 78.12 84 LYS A N 1
ATOM 652 C CA . LYS A 1 84 ? 15.324 -16.268 -11.140 1.00 78.12 84 LYS A CA 1
ATOM 653 C C . LYS A 1 84 ? 15.053 -16.957 -12.480 1.00 78.12 84 LYS A C 1
ATOM 655 O O . LYS A 1 84 ? 14.000 -17.559 -12.653 1.00 78.12 84 LYS A O 1
ATOM 660 N N . GLU A 1 85 ? 16.026 -16.908 -13.389 1.00 84.19 85 GLU A N 1
ATOM 661 C CA . GLU A 1 85 ? 15.953 -17.569 -14.694 1.00 84.19 85 GLU A CA 1
ATOM 662 C C . GLU A 1 85 ? 16.126 -19.093 -14.587 1.00 84.19 85 GLU A C 1
ATOM 664 O O . GLU A 1 85 ? 15.385 -19.846 -15.213 1.00 84.19 85 GLU A O 1
ATOM 669 N N . ALA A 1 86 ? 17.051 -19.565 -13.742 1.00 88.25 86 ALA A N 1
ATOM 670 C CA . ALA A 1 86 ? 17.290 -20.995 -13.538 1.00 88.25 86 ALA A CA 1
ATOM 671 C C . ALA A 1 86 ? 16.142 -21.714 -12.799 1.00 88.25 86 ALA A C 1
ATOM 673 O O . ALA A 1 86 ? 15.919 -22.907 -13.020 1.00 88.25 86 ALA A O 1
ATOM 674 N N . TRP A 1 87 ? 15.410 -21.011 -11.928 1.00 87.88 87 TRP A N 1
ATOM 675 C CA . TRP A 1 87 ? 14.315 -21.577 -11.134 1.00 87.88 87 TRP A CA 1
ATOM 676 C C . TRP A 1 87 ? 13.070 -20.676 -11.150 1.00 87.88 87 TRP A C 1
ATOM 678 O O . TRP A 1 87 ? 12.739 -20.052 -10.135 1.00 87.88 87 TRP A O 1
ATOM 688 N N . PRO A 1 88 ? 12.329 -20.644 -12.272 1.00 81.69 88 PRO A N 1
ATOM 689 C CA . PRO A 1 88 ? 11.170 -19.765 -12.429 1.00 81.69 88 PRO A CA 1
ATOM 690 C C . PRO A 1 88 ? 10.002 -20.137 -11.502 1.00 81.69 88 PRO A C 1
ATOM 692 O O . PRO A 1 88 ? 9.216 -19.279 -11.120 1.00 81.69 88 PRO A O 1
ATOM 695 N N . GLN A 1 89 ? 9.904 -21.405 -11.092 1.00 85.88 89 GLN A N 1
ATOM 696 C CA . GLN A 1 89 ? 8.881 -21.890 -10.154 1.00 85.88 89 GLN A CA 1
ATOM 697 C C . GLN A 1 89 ? 9.242 -21.720 -8.665 1.00 85.88 89 GLN A C 1
ATOM 699 O O . GLN A 1 89 ? 8.465 -22.129 -7.802 1.00 85.88 89 GLN A O 1
ATOM 704 N N . ALA A 1 90 ? 10.418 -21.175 -8.332 1.00 83.69 90 ALA A N 1
ATOM 705 C CA . ALA A 1 90 ? 10.808 -20.969 -6.939 1.00 83.69 90 ALA A CA 1
ATOM 706 C C . ALA A 1 90 ? 10.097 -19.753 -6.317 1.00 83.69 90 ALA A C 1
ATOM 708 O O . ALA A 1 90 ? 9.825 -18.749 -6.974 1.00 83.69 90 ALA A O 1
ATOM 709 N N . ASN A 1 91 ? 9.819 -19.833 -5.015 1.00 80.31 91 ASN A N 1
ATOM 710 C CA . ASN A 1 91 ? 9.204 -18.764 -4.231 1.00 80.31 91 ASN A CA 1
ATOM 711 C C . ASN A 1 91 ? 10.256 -17.742 -3.770 1.00 80.31 91 ASN A C 1
ATOM 713 O O . ASN A 1 91 ? 10.631 -17.683 -2.598 1.00 80.31 91 ASN A O 1
ATOM 717 N N . TRP A 1 92 ? 10.742 -16.930 -4.706 1.00 76.31 92 TRP A N 1
ATOM 718 C CA . TRP A 1 92 ? 11.707 -15.874 -4.405 1.00 76.31 92 TRP A CA 1
ATOM 719 C C . TRP A 1 92 ? 11.120 -14.851 -3.423 1.00 76.31 92 TRP A C 1
ATOM 721 O O . TRP A 1 92 ? 9.985 -14.404 -3.625 1.00 76.31 92 TRP A O 1
ATOM 731 N N . PRO A 1 93 ? 11.863 -14.447 -2.371 1.00 69.94 93 PRO A N 1
ATOM 732 C CA . PRO A 1 93 ? 11.445 -13.327 -1.544 1.00 69.94 93 PRO A CA 1
ATOM 733 C C . PRO A 1 93 ? 11.233 -12.119 -2.455 1.00 69.94 93 PRO A C 1
ATOM 735 O O . PRO A 1 93 ? 12.096 -11.812 -3.279 1.00 69.94 93 PRO A O 1
ATOM 738 N N . GLY A 1 94 ? 10.077 -11.470 -2.327 1.00 71.62 94 GLY A N 1
ATOM 739 C CA . GLY A 1 94 ? 9.753 -10.285 -3.112 1.00 71.62 94 GLY A CA 1
ATOM 740 C C . GLY A 1 94 ? 10.594 -9.070 -2.706 1.00 71.62 94 GLY A C 1
ATOM 741 O O . GLY A 1 94 ? 11.742 -9.170 -2.282 1.00 71.62 94 GLY A O 1
ATOM 742 N N . TRP A 1 95 ? 9.998 -7.886 -2.811 1.00 74.38 95 TRP A N 1
ATOM 743 C CA . TRP A 1 95 ? 10.661 -6.640 -2.439 1.00 74.38 95 TRP A CA 1
ATOM 744 C C . TRP A 1 95 ? 11.039 -6.591 -0.953 1.00 74.38 95 TRP A C 1
ATOM 746 O O . TRP A 1 95 ? 10.166 -6.534 -0.083 1.00 74.38 95 TRP A O 1
ATOM 756 N N . ILE A 1 96 ? 12.343 -6.554 -0.683 1.00 78.19 96 ILE A N 1
ATOM 757 C CA . ILE A 1 96 ? 12.919 -6.196 0.612 1.00 78.19 96 ILE A CA 1
ATOM 758 C C . ILE A 1 96 ? 13.766 -4.945 0.377 1.00 78.19 96 ILE A C 1
ATOM 760 O O . ILE A 1 96 ? 14.649 -4.991 -0.482 1.00 78.19 96 ILE A O 1
ATOM 764 N N . PRO A 1 97 ? 13.527 -3.834 1.095 1.00 76.12 97 PRO A N 1
ATOM 765 C CA . PRO A 1 97 ? 14.333 -2.633 0.920 1.00 76.12 97 PRO A CA 1
ATOM 766 C C . PRO A 1 97 ? 15.805 -2.926 1.245 1.00 76.12 97 PRO A C 1
ATOM 768 O O . PRO A 1 97 ? 16.098 -3.545 2.267 1.00 76.12 97 PRO A O 1
ATOM 771 N N . GLY A 1 98 ? 16.733 -2.462 0.400 1.00 78.81 98 GLY A N 1
ATOM 772 C CA . GLY A 1 98 ? 18.177 -2.564 0.658 1.00 78.81 98 GLY A CA 1
ATOM 773 C C . GLY A 1 98 ? 18.676 -1.666 1.800 1.00 78.81 98 GLY A C 1
ATOM 774 O O . GLY A 1 98 ? 19.806 -1.809 2.262 1.00 78.81 98 GLY A O 1
ATOM 775 N N . SER A 1 99 ? 17.842 -0.737 2.277 1.00 77.88 99 SER A N 1
ATOM 776 C CA . SER A 1 99 ? 18.156 0.135 3.410 1.00 77.88 99 SER A CA 1
ATOM 777 C C . SER A 1 99 ? 18.094 -0.621 4.748 1.00 77.88 99 SER A C 1
ATOM 779 O O . SER A 1 99 ? 17.208 -1.463 4.915 1.00 77.88 99 SER A O 1
ATOM 781 N N . PRO A 1 100 ? 18.933 -0.271 5.745 1.00 78.75 100 PRO A N 1
ATOM 782 C CA . PRO A 1 100 ? 18.827 -0.823 7.095 1.00 78.75 100 PRO A CA 1
ATOM 783 C C . PRO A 1 100 ? 17.395 -0.699 7.649 1.00 78.75 100 PRO A C 1
ATOM 785 O O . PRO A 1 100 ? 16.755 0.330 7.413 1.00 78.75 100 PRO A O 1
ATOM 788 N N . PRO A 1 101 ? 16.881 -1.682 8.417 1.00 73.81 101 PRO A N 1
ATOM 789 C CA . PRO A 1 101 ? 15.511 -1.681 8.939 1.00 73.81 101 PRO A CA 1
ATOM 790 C C . PRO A 1 101 ? 15.346 -0.732 10.144 1.00 73.81 101 PRO A C 1
ATOM 792 O O . PRO A 1 101 ? 14.830 -1.113 11.193 1.00 73.81 101 PRO A O 1
ATOM 795 N N . ILE A 1 102 ? 15.810 0.511 10.014 1.00 79.81 102 ILE A N 1
ATOM 796 C CA . ILE A 1 102 ? 15.705 1.550 11.039 1.00 79.81 102 ILE A CA 1
ATOM 797 C C . ILE A 1 102 ? 14.435 2.355 10.759 1.00 79.81 102 ILE A C 1
ATOM 799 O O . ILE A 1 102 ? 14.320 3.010 9.726 1.00 79.81 102 ILE A O 1
ATOM 803 N N . ALA A 1 103 ? 13.482 2.323 11.689 1.00 70.62 103 ALA A N 1
ATOM 804 C CA . ALA A 1 103 ? 12.275 3.140 11.634 1.00 70.62 103 ALA A CA 1
ATOM 805 C C . ALA A 1 103 ? 12.232 4.085 12.839 1.00 70.62 103 ALA A C 1
ATOM 807 O O . ALA A 1 103 ? 12.315 3.640 13.982 1.00 70.62 103 ALA A O 1
ATOM 808 N N . LEU A 1 104 ? 12.062 5.386 12.586 1.00 76.50 104 LEU A N 1
ATOM 809 C CA . LEU A 1 104 ? 11.741 6.361 13.624 1.00 76.50 104 LEU A CA 1
ATOM 810 C C . LEU A 1 104 ? 10.219 6.495 13.703 1.00 76.50 104 LEU A C 1
ATOM 812 O O . LEU A 1 104 ? 9.585 6.991 12.772 1.00 76.50 104 LEU A O 1
ATOM 816 N N . ARG A 1 105 ? 9.625 6.050 14.811 1.00 70.38 105 ARG A N 1
ATOM 817 C CA . ARG A 1 105 ? 8.208 6.296 15.092 1.00 70.38 105 ARG A CA 1
ATOM 818 C C . ARG A 1 105 ? 8.086 7.618 15.838 1.00 70.38 105 ARG A C 1
ATOM 820 O O . ARG A 1 105 ? 8.405 7.687 17.019 1.00 70.38 105 ARG A O 1
ATOM 827 N N . VAL A 1 106 ? 7.609 8.649 15.147 1.00 72.88 106 VAL A N 1
ATOM 828 C CA . VAL A 1 106 ? 7.208 9.910 15.779 1.00 72.88 106 VAL A CA 1
ATOM 829 C C . VAL A 1 106 ? 5.727 9.794 16.120 1.00 72.88 106 VAL A C 1
ATOM 831 O O . VAL A 1 106 ? 4.886 9.718 15.228 1.00 72.88 106 VAL A O 1
ATOM 834 N N . MET A 1 107 ? 5.414 9.710 17.410 1.00 65.25 107 MET A N 1
ATOM 835 C CA . MET A 1 107 ? 4.041 9.817 17.898 1.00 65.25 107 MET A CA 1
ATOM 836 C C . MET A 1 107 ? 3.736 11.305 18.052 1.00 65.25 107 MET A C 1
ATOM 838 O O . MET A 1 107 ? 4.295 11.968 18.921 1.00 65.25 107 MET A O 1
ATOM 842 N N . LEU A 1 108 ? 2.915 11.837 17.152 1.00 62.50 108 LEU A N 1
ATOM 843 C CA . LEU A 1 108 ? 2.311 13.148 17.333 1.00 62.50 108 LEU A CA 1
ATOM 844 C C . LEU A 1 108 ? 1.004 12.901 18.080 1.00 62.50 108 LEU A C 1
ATOM 846 O O . LEU A 1 108 ? 0.094 12.299 17.514 1.00 62.50 108 LEU A O 1
ATOM 850 N N . ASP A 1 109 ? 0.923 13.338 19.334 1.00 64.62 109 ASP A N 1
ATOM 851 C CA . ASP A 1 109 ? -0.348 13.431 20.053 1.00 64.62 109 ASP A CA 1
ATOM 852 C C . ASP A 1 109 ? -1.182 14.539 19.399 1.00 64.62 109 ASP A C 1
ATOM 854 O O . ASP A 1 109 ? -1.272 15.667 19.886 1.00 64.62 109 ASP A O 1
ATOM 858 N N . THR A 1 110 ? -1.796 14.247 18.254 1.00 59.50 110 THR A N 1
ATOM 859 C CA . THR A 1 110 ? -2.972 15.003 17.840 1.00 59.50 110 THR A CA 1
ATOM 860 C C . THR A 1 110 ? -4.110 14.473 18.698 1.00 59.50 110 THR A C 1
ATOM 862 O O . THR A 1 110 ? -4.815 13.549 18.298 1.00 59.50 110 THR A O 1
ATOM 865 N N . GLN A 1 111 ? -4.252 15.011 19.913 1.00 56.59 111 GLN A N 1
ATOM 866 C CA . GLN A 1 111 ? -5.515 14.899 20.632 1.00 56.59 111 GLN A CA 1
ATOM 867 C C . GLN A 1 111 ? -6.597 15.349 19.651 1.00 56.59 111 GLN A C 1
ATOM 869 O O . GLN A 1 111 ? -6.598 16.504 19.225 1.00 56.59 111 GLN A O 1
ATOM 874 N N . SER A 1 112 ? -7.485 14.439 19.252 1.00 53.84 112 SER A N 1
ATOM 875 C CA . SER A 1 112 ? -8.767 14.856 18.711 1.00 53.84 112 SER A CA 1
ATOM 876 C C . SER A 1 112 ? -9.463 15.578 19.858 1.00 53.84 112 SER A C 1
ATOM 878 O O . SER A 1 112 ? -10.013 14.948 20.765 1.00 53.84 112 SER A O 1
ATOM 880 N N . THR A 1 113 ? -9.363 16.902 19.883 1.00 46.88 113 THR A N 1
ATOM 881 C CA . THR A 1 113 ? -10.340 17.691 20.614 1.00 46.88 113 THR A CA 1
ATOM 882 C C . THR A 1 113 ? -11.684 17.316 20.006 1.00 46.88 113 THR A C 1
ATOM 884 O O . THR A 1 113 ? -11.854 17.359 18.789 1.00 46.88 113 THR A O 1
ATOM 887 N N . ASN A 1 114 ? -12.562 16.779 20.851 1.00 51.94 114 ASN A N 1
ATOM 888 C CA . ASN A 1 114 ? -13.926 16.451 20.481 1.00 51.94 114 ASN A CA 1
ATOM 889 C C . ASN A 1 114 ? -14.630 17.748 20.073 1.00 51.94 114 ASN A C 1
ATOM 891 O O . ASN A 1 114 ? -15.068 18.487 20.955 1.00 51.94 114 ASN A O 1
ATOM 895 N N . ASP A 1 115 ? -14.742 17.960 18.767 1.00 43.03 115 ASP A N 1
ATOM 896 C CA . ASP A 1 115 ? -15.667 18.898 18.137 1.00 43.03 115 ASP A CA 1
ATOM 897 C C . ASP A 1 115 ? -16.642 18.095 17.262 1.00 43.03 115 ASP A C 1
ATOM 899 O O . ASP A 1 115 ? -16.166 17.274 16.439 1.00 43.03 115 ASP A O 1
#

Radius of gyration: 22.39 Å; chains: 1; bounding box: 51×44×50 Å

Sequence (115 aa):
MRKTRLLLLATGIATFITILFAQEASAIPPFARKYKTSCLTCHTMEPKLNAFGEAFRLNGYQIPEGDEPFIKDEPLVTAAPAWKEAWPQANWPGWIPGSPPIALRVMLDTQSTND

Foldseek 3Di:
DVVVVVVVVVVVVVVVVCVVPDDDDDDDPVLCVFQVDDPVQFAPDPPHGDPNVVVCVVVVNDDPPDCVVRGPADADCQDDPVVCVVCVPDPGDHGDHPDDPDDDDDDDPPPPPPD

pLDDT: mean 82.36, std 11.11, range [43.03, 97.44]